Protein AF-A0A533WNQ3-F1 (afdb_monomer_lite)

pLDDT: mean 80.64, std 10.49, range [51.34, 92.88]

Sequence (78 aa):
NTAILLPYSVAIAFLGPGWLYTVIAACSGSLMLAYHYKLTKNPTPEFAWKAYKVTAPYLVVIFVALALDALFYYPIFS

Secondary structure (DSSP, 8-state):
--TTHHHHHHHHHHH---HHHHHHHHHHHHHHHHHHHHHHHS--HHHHHHHHHHHHHHHHHHHHHHHHHHHH---S--

Foldseek 3Di:
DCVVVVVVVVLCVVLPQAPQLVVLCVVLVVVLVVLVVVCVVPVDPVSVVVSVVSVVVSVVSNVVSRVVCSVVPDHPPD

Structure (mmCIF, N/CA/C/O backbone):
data_AF-A0A533WNQ3-F1
#
_entry.id   AF-A0A533WNQ3-F1
#
loop_
_atom_site.group_PDB
_atom_site.id
_atom_site.type_symbol
_atom_site.label_atom_id
_atom_site.label_alt_id
_atom_site.label_comp_id
_atom_site.label_asym_id
_atom_site.label_entity_id
_atom_site.label_seq_id
_atom_site.pdbx_PDB_ins_code
_atom_site.Cartn_x
_atom_site.Cartn_y
_atom_site.Cartn_z
_atom_site.occupancy
_atom_site.B_iso_or_equiv
_atom_site.auth_seq_id
_atom_site.auth_comp_id
_atom_site.auth_asym_id
_atom_site.auth_atom_id
_atom_site.pdbx_PDB_model_num
ATOM 1 N N . ASN A 1 1 ? 7.029 22.062 -3.708 1.00 51.34 1 ASN A N 1
ATOM 2 C CA . ASN A 1 1 ? 7.648 20.750 -3.410 1.00 51.34 1 ASN A CA 1
ATOM 3 C C . ASN A 1 1 ? 6.694 19.592 -3.756 1.00 51.34 1 ASN A C 1
ATOM 5 O O . ASN A 1 1 ? 6.481 18.694 -2.961 1.00 51.34 1 ASN A O 1
ATOM 9 N N . THR A 1 2 ? 6.077 19.642 -4.939 1.00 54.44 2 THR A N 1
ATOM 10 C CA . THR A 1 2 ? 5.038 18.701 -5.427 1.00 54.44 2 THR A CA 1
ATOM 11 C C . THR A 1 2 ? 5.312 18.265 -6.868 1.00 54.44 2 THR A C 1
ATOM 13 O O . THR A 1 2 ? 4.749 17.285 -7.340 1.00 54.44 2 THR A O 1
ATOM 16 N N . ALA A 1 3 ? 6.239 18.946 -7.550 1.00 60.06 3 ALA A N 1
ATOM 17 C CA . ALA A 1 3 ? 6.626 18.667 -8.927 1.00 60.06 3 ALA A CA 1
ATOM 18 C C . ALA A 1 3 ? 7.284 17.289 -9.112 1.00 60.06 3 ALA A C 1
ATOM 20 O O . ALA A 1 3 ? 7.278 16.782 -10.221 1.00 60.06 3 ALA A O 1
ATOM 21 N N . ILE A 1 4 ? 7.804 16.671 -8.042 1.00 69.44 4 ILE A N 1
ATOM 22 C CA . ILE A 1 4 ? 8.382 15.316 -8.074 1.00 69.44 4 ILE A CA 1
ATOM 23 C C . ILE A 1 4 ? 7.314 14.220 -7.922 1.00 69.44 4 ILE A C 1
ATOM 25 O O . ILE A 1 4 ? 7.493 13.108 -8.406 1.00 69.44 4 ILE A O 1
ATOM 29 N N . LEU A 1 5 ? 6.177 14.538 -7.291 1.00 66.38 5 LEU A N 1
ATOM 30 C CA . LEU A 1 5 ? 5.093 13.579 -7.057 1.00 66.38 5 LEU A CA 1
ATOM 31 C C . LEU A 1 5 ? 4.307 13.286 -8.336 1.00 66.38 5 LEU A C 1
ATOM 33 O O . LEU A 1 5 ? 3.796 12.182 -8.501 1.00 66.38 5 LEU A O 1
ATOM 37 N N . LEU A 1 6 ? 4.229 14.262 -9.244 1.00 67.81 6 LEU A N 1
ATOM 38 C CA . LEU A 1 6 ? 3.557 14.116 -10.531 1.00 67.81 6 LEU A CA 1
ATOM 39 C C . LEU A 1 6 ? 4.248 13.071 -11.432 1.00 67.81 6 LEU A C 1
ATOM 41 O O . LEU A 1 6 ? 3.586 12.096 -11.781 1.00 67.81 6 LEU A O 1
ATOM 45 N N . PRO A 1 7 ? 5.554 13.178 -11.760 1.00 66.12 7 PRO A N 1
ATOM 46 C CA . PRO A 1 7 ? 6.233 12.160 -12.555 1.00 66.12 7 PRO A CA 1
ATOM 47 C C . PRO A 1 7 ? 6.269 10.801 -11.847 1.00 66.12 7 PRO A C 1
ATOM 49 O O . PRO A 1 7 ? 6.172 9.782 -12.517 1.00 66.12 7 PRO A O 1
ATOM 52 N N . TYR A 1 8 ? 6.320 10.767 -10.510 1.00 64.31 8 TYR A N 1
ATOM 53 C CA . TYR A 1 8 ? 6.270 9.516 -9.746 1.00 64.31 8 TYR A CA 1
ATOM 54 C C . TYR A 1 8 ? 4.906 8.812 -9.857 1.00 64.31 8 TYR A C 1
ATOM 56 O O . TYR A 1 8 ? 4.841 7.619 -10.138 1.00 64.31 8 TYR A O 1
ATOM 64 N N . SER A 1 9 ? 3.806 9.558 -9.716 1.00 63.91 9 SER A N 1
ATOM 65 C CA . SER A 1 9 ? 2.443 9.017 -9.858 1.00 63.91 9 SER A CA 1
ATOM 66 C C . SER A 1 9 ? 2.161 8.559 -11.292 1.00 63.91 9 SER A C 1
ATOM 68 O O . SER A 1 9 ? 1.508 7.540 -11.502 1.00 63.91 9 SER A O 1
ATOM 70 N N . VAL A 1 10 ? 2.687 9.291 -12.279 1.00 63.94 10 VAL A N 1
ATOM 71 C CA . VAL A 1 10 ? 2.585 8.941 -13.701 1.00 63.94 10 VAL A CA 1
ATOM 72 C C . VAL A 1 10 ? 3.404 7.685 -14.014 1.00 63.94 10 VAL A C 1
ATOM 74 O O . VAL A 1 10 ? 2.891 6.786 -14.672 1.00 63.94 10 VAL A O 1
ATOM 77 N N . ALA A 1 11 ? 4.628 7.560 -13.493 1.00 66.62 11 ALA A N 1
ATOM 78 C CA . ALA A 1 11 ? 5.452 6.364 -13.682 1.00 66.62 11 ALA A CA 1
ATOM 79 C C . ALA A 1 11 ? 4.764 5.092 -13.151 1.00 66.62 11 ALA A C 1
ATOM 81 O O . ALA A 1 11 ? 4.742 4.078 -13.843 1.00 66.62 11 ALA A O 1
ATOM 82 N N . ILE A 1 12 ? 4.128 5.166 -11.976 1.00 64.38 12 ILE A N 1
ATOM 83 C CA . ILE A 1 12 ? 3.354 4.051 -11.398 1.00 64.38 12 ILE A CA 1
ATOM 84 C C . ILE A 1 12 ? 2.169 3.659 -12.297 1.00 64.38 12 ILE A C 1
ATOM 86 O O . ILE A 1 12 ? 1.886 2.473 -12.458 1.00 64.38 12 ILE A O 1
ATOM 90 N N . ALA A 1 13 ? 1.484 4.637 -12.899 1.00 61.84 13 ALA A N 1
ATOM 91 C CA . ALA A 1 13 ? 0.323 4.388 -13.754 1.00 61.84 13 ALA A CA 1
ATOM 92 C C . ALA A 1 13 ? 0.677 3.704 -15.088 1.00 61.84 13 ALA A C 1
ATOM 94 O O . ALA A 1 13 ? -0.133 2.936 -15.602 1.00 61.84 13 ALA A O 1
ATOM 95 N N . PHE A 1 14 ? 1.865 3.972 -15.645 1.00 57.47 14 PHE A N 1
ATOM 96 C CA . PHE A 1 14 ? 2.295 3.425 -16.940 1.00 57.47 14 PHE A CA 1
ATOM 97 C C . PHE A 1 14 ? 3.064 2.107 -16.844 1.00 57.47 14 PHE A C 1
ATOM 99 O O . PHE A 1 14 ? 3.035 1.331 -17.795 1.00 57.47 14 PHE A O 1
ATOM 106 N N . LEU A 1 15 ? 3.751 1.851 -15.731 1.00 61.94 15 LEU A N 1
ATOM 107 C CA . LEU A 1 15 ? 4.509 0.612 -15.562 1.00 61.94 15 LEU A CA 1
ATOM 108 C C . LEU A 1 15 ? 3.625 -0.536 -15.074 1.00 61.94 15 LEU A C 1
ATOM 110 O O . LEU A 1 15 ? 3.910 -1.676 -15.398 1.00 61.94 15 LEU A O 1
ATOM 114 N N . GLY A 1 16 ? 2.529 -0.262 -14.357 1.00 66.31 16 GLY A N 1
ATOM 115 C CA . GLY A 1 16 ? 1.783 -1.309 -13.661 1.00 66.31 16 GLY A CA 1
ATOM 116 C C . GLY A 1 16 ? 2.642 -1.983 -12.575 1.00 66.31 16 GLY A C 1
ATOM 117 O O . GLY A 1 16 ? 3.870 -1.986 -12.643 1.00 66.31 16 GLY A O 1
ATOM 118 N N . PRO A 1 17 ? 2.045 -2.531 -11.510 1.00 69.25 17 PRO A N 1
ATOM 119 C CA . PRO A 1 17 ? 2.827 -3.304 -10.563 1.00 69.25 17 PRO A CA 1
ATOM 120 C C . PRO A 1 17 ? 3.222 -4.652 -11.166 1.00 69.25 17 PRO A C 1
ATOM 122 O O . PRO A 1 17 ? 2.372 -5.433 -11.602 1.00 69.25 17 PRO A O 1
ATOM 125 N N . GLY A 1 18 ? 4.515 -4.935 -11.148 1.00 80.12 18 GLY A N 1
ATOM 126 C CA . GLY A 1 18 ? 5.073 -6.243 -11.420 1.00 80.12 18 GLY A CA 1
ATOM 127 C C . GLY A 1 18 ? 4.746 -7.257 -10.325 1.00 80.12 18 GLY A C 1
ATOM 128 O O . GLY A 1 18 ? 4.012 -7.009 -9.352 1.00 80.12 18 GLY A O 1
ATOM 129 N N . TRP A 1 19 ? 5.286 -8.459 -10.498 1.00 84.12 19 TRP A N 1
ATOM 130 C CA . TRP A 1 19 ? 5.039 -9.568 -9.578 1.00 84.12 19 TRP A CA 1
ATOM 131 C C . TRP A 1 19 ? 5.511 -9.280 -8.147 1.00 84.12 19 TRP A C 1
ATOM 133 O O . TRP A 1 19 ? 4.847 -9.710 -7.201 1.00 84.12 19 TRP A O 1
ATOM 143 N N . LEU A 1 20 ? 6.611 -8.541 -7.961 1.00 85.12 20 LEU A N 1
ATOM 144 C CA . LEU A 1 20 ? 7.179 -8.295 -6.633 1.00 85.12 20 LEU A CA 1
ATOM 145 C C . LEU A 1 20 ? 6.251 -7.407 -5.798 1.00 85.12 20 LEU A C 1
ATOM 147 O O . LEU A 1 20 ? 5.911 -7.772 -4.667 1.00 85.12 20 LEU A O 1
ATOM 151 N N . TYR A 1 21 ? 5.787 -6.288 -6.360 1.00 88.19 21 TYR A N 1
ATOM 152 C CA . TYR A 1 21 ? 4.802 -5.447 -5.679 1.00 88.19 21 TYR A CA 1
ATOM 153 C C . TYR A 1 21 ? 3.525 -6.234 -5.399 1.00 88.19 21 TYR A C 1
ATOM 155 O O . TYR A 1 21 ? 3.010 -6.193 -4.283 1.00 88.19 21 TYR A O 1
ATOM 163 N N . THR A 1 22 ? 3.028 -6.975 -6.388 1.00 86.06 22 THR A N 1
ATOM 164 C CA . THR A 1 22 ? 1.731 -7.652 -6.294 1.00 86.06 22 THR A CA 1
ATOM 165 C C . THR A 1 22 ? 1.713 -8.707 -5.193 1.00 86.06 22 THR A C 1
ATOM 167 O O . THR A 1 22 ? 0.771 -8.746 -4.400 1.00 86.06 22 THR A O 1
ATOM 170 N N . VAL A 1 23 ? 2.771 -9.513 -5.069 1.00 89.38 23 VAL A N 1
ATOM 171 C CA . VAL A 1 23 ? 2.888 -10.520 -4.001 1.00 89.38 23 VAL A CA 1
ATOM 172 C C . VAL A 1 23 ? 2.946 -9.854 -2.624 1.00 89.38 23 VAL A C 1
ATOM 174 O O . VAL A 1 23 ? 2.227 -10.258 -1.706 1.00 89.38 23 VAL A O 1
ATOM 177 N N . ILE A 1 24 ? 3.762 -8.807 -2.466 1.00 90.75 24 ILE A N 1
ATOM 178 C CA . ILE A 1 24 ? 3.910 -8.118 -1.177 1.00 90.75 24 ILE A CA 1
ATOM 179 C C . ILE A 1 24 ? 2.614 -7.395 -0.799 1.00 90.75 24 ILE A C 1
ATOM 181 O O . ILE A 1 24 ? 2.175 -7.491 0.352 1.00 90.75 24 ILE A O 1
ATOM 185 N N . ALA A 1 25 ? 1.972 -6.715 -1.748 1.00 88.81 25 ALA A N 1
ATOM 186 C CA . ALA A 1 25 ? 0.703 -6.026 -1.548 1.00 88.81 25 ALA A CA 1
ATOM 187 C C . ALA A 1 25 ? -0.428 -7.004 -1.207 1.00 88.81 25 ALA A C 1
ATOM 189 O O . ALA A 1 25 ? -1.188 -6.745 -0.276 1.00 88.81 25 ALA A O 1
ATOM 190 N N . ALA A 1 26 ? -0.504 -8.156 -1.877 1.00 89.88 26 ALA A N 1
ATOM 191 C CA . ALA A 1 26 ? -1.493 -9.184 -1.564 1.00 89.88 26 ALA A CA 1
ATOM 192 C C . ALA A 1 26 ? -1.315 -9.727 -0.136 1.00 89.88 26 ALA A C 1
ATOM 194 O O . ALA A 1 26 ? -2.279 -9.763 0.634 1.00 89.88 26 ALA A O 1
ATOM 195 N N . CYS A 1 27 ? -0.089 -10.090 0.256 1.00 92.88 27 CYS A N 1
ATOM 196 C CA . CYS A 1 27 ? 0.202 -10.621 1.592 1.00 92.88 27 CYS A CA 1
ATOM 197 C 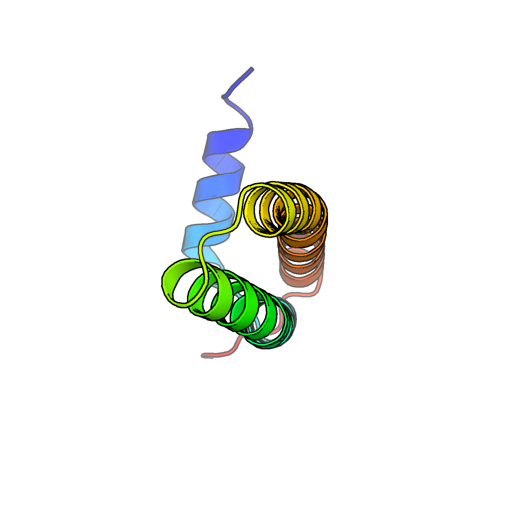C . CYS A 1 27 ? -0.041 -9.582 2.697 1.00 92.88 27 CYS A C 1
ATOM 199 O O . CYS A 1 27 ? -0.784 -9.827 3.652 1.00 92.88 27 CYS A O 1
ATOM 201 N N . SER A 1 28 ? 0.576 -8.407 2.571 1.00 89.19 28 SER A N 1
ATOM 202 C CA . SER A 1 28 ? 0.492 -7.351 3.584 1.00 89.19 28 SER A CA 1
ATOM 203 C C . SER A 1 28 ? -0.905 -6.725 3.648 1.00 89.19 28 SER A C 1
ATOM 205 O O . SER A 1 28 ? -1.417 -6.472 4.741 1.00 89.19 28 SER A O 1
ATOM 207 N N . GLY A 1 29 ? -1.557 -6.539 2.498 1.00 86.75 29 GLY A N 1
ATOM 208 C CA . GLY A 1 29 ? -2.918 -6.020 2.396 1.00 86.75 29 GLY A CA 1
ATOM 209 C C . GLY A 1 29 ? -3.939 -6.976 3.001 1.00 86.75 29 GLY A C 1
ATOM 210 O O . GLY A 1 29 ? -4.818 -6.537 3.739 1.00 86.75 29 GLY A O 1
ATOM 211 N N . SER A 1 30 ? -3.778 -8.288 2.797 1.00 91.38 30 SER A N 1
ATOM 212 C CA . SER A 1 30 ? -4.629 -9.299 3.442 1.00 91.38 30 SER A CA 1
ATOM 213 C C . SER A 1 30 ? -4.488 -9.275 4.965 1.00 91.38 30 SER A C 1
ATOM 215 O O . SER A 1 30 ? -5.490 -9.323 5.681 1.00 91.38 30 SER A O 1
ATOM 217 N N . LEU A 1 31 ? -3.259 -9.140 5.477 1.00 88.94 31 LEU A N 1
ATOM 218 C CA . LEU A 1 31 ? -3.014 -9.013 6.915 1.00 88.94 31 LEU A CA 1
ATOM 219 C C . LEU A 1 31 ? -3.681 -7.747 7.480 1.00 88.94 31 LEU A C 1
ATOM 221 O O . LEU A 1 31 ? -4.354 -7.805 8.512 1.00 88.94 31 LEU A O 1
ATOM 225 N N . MET A 1 32 ? -3.541 -6.616 6.785 1.00 88.44 32 MET A N 1
ATOM 226 C CA . MET A 1 32 ? -4.165 -5.350 7.174 1.00 88.44 32 MET A CA 1
ATOM 227 C C . MET A 1 32 ? -5.696 -5.430 7.162 1.00 88.44 32 MET A C 1
ATOM 229 O O . MET A 1 32 ? -6.354 -4.952 8.093 1.00 88.44 32 MET A O 1
ATOM 233 N N . LEU A 1 33 ? -6.258 -6.066 6.132 1.00 88.06 33 LEU A N 1
ATOM 234 C CA . LEU A 1 33 ? -7.692 -6.280 5.986 1.00 88.06 33 LEU A CA 1
ATOM 235 C C . LEU A 1 33 ? -8.233 -7.147 7.124 1.00 88.06 33 LEU A C 1
ATOM 237 O O . LEU A 1 33 ? -9.249 -6.798 7.720 1.00 88.06 33 LEU A O 1
ATOM 241 N N . ALA A 1 34 ? -7.534 -8.224 7.487 1.00 87.94 34 ALA A N 1
ATOM 242 C CA . ALA A 1 34 ? -7.908 -9.061 8.625 1.00 87.94 34 ALA A CA 1
ATOM 243 C C . ALA A 1 34 ? -7.884 -8.276 9.951 1.00 87.94 34 ALA A C 1
ATOM 245 O O . ALA A 1 34 ? -8.800 -8.405 10.768 1.00 87.94 34 ALA A O 1
ATOM 246 N N . TYR A 1 35 ? -6.877 -7.418 10.151 1.00 84.38 35 TYR A N 1
ATOM 247 C CA . TYR A 1 35 ? -6.801 -6.532 11.317 1.00 84.38 35 TYR A CA 1
ATOM 248 C C . TYR A 1 35 ? -7.987 -5.561 11.384 1.00 84.38 35 TYR A C 1
ATOM 250 O O . TYR A 1 35 ? -8.616 -5.436 12.435 1.00 84.38 35 TYR A O 1
ATOM 258 N N . HIS A 1 36 ? -8.335 -4.920 10.268 1.00 85.69 36 HIS A N 1
ATOM 259 C CA . HIS A 1 36 ? -9.464 -3.989 10.207 1.00 85.69 36 HIS A CA 1
ATOM 260 C C . HIS A 1 36 ? -10.816 -4.700 10.314 1.00 85.69 36 HIS A C 1
ATOM 262 O O . HIS A 1 36 ? -11.716 -4.208 10.989 1.00 85.69 36 HIS A O 1
ATOM 268 N N . TYR A 1 37 ? -10.958 -5.892 9.738 1.00 88.69 37 TYR A N 1
ATOM 269 C CA . TYR A 1 37 ? -12.155 -6.712 9.909 1.00 88.69 37 TYR A CA 1
ATOM 270 C C . TYR A 1 37 ? -12.368 -7.104 11.378 1.00 88.69 37 TYR A C 1
ATOM 272 O O . TYR A 1 37 ? -13.486 -7.077 11.890 1.00 88.69 37 TYR A O 1
ATOM 280 N N . LYS A 1 38 ? -11.291 -7.408 12.110 1.00 85.06 38 LYS A N 1
ATOM 281 C CA . LYS A 1 38 ? -11.385 -7.647 13.554 1.00 85.06 38 LYS A CA 1
ATOM 282 C C . LYS A 1 38 ? -11.785 -6.381 14.324 1.00 85.06 38 LYS A C 1
ATOM 284 O O . LYS A 1 38 ? -12.501 -6.490 15.318 1.00 85.06 38 LYS A O 1
ATOM 289 N N . LEU A 1 39 ? -11.379 -5.200 13.846 1.00 85.12 39 LEU A N 1
ATOM 290 C CA . LEU A 1 39 ? -11.706 -3.907 14.461 1.00 85.12 39 LEU A CA 1
ATOM 291 C C . LEU A 1 39 ? -13.194 -3.593 14.316 1.00 85.12 39 LEU A C 1
ATOM 293 O O . LE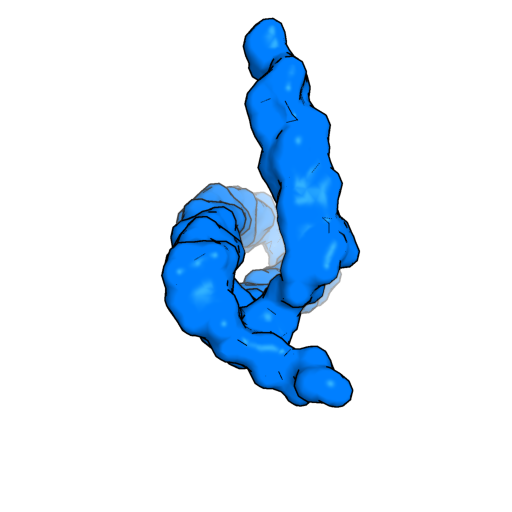U A 1 39 ? -13.805 -3.123 15.269 1.00 85.12 39 LEU A O 1
ATOM 297 N N . THR A 1 40 ? -13.792 -3.900 13.162 1.00 83.88 40 THR A N 1
ATOM 298 C CA . THR A 1 40 ? -15.230 -3.678 12.944 1.00 83.88 40 THR A CA 1
ATOM 299 C C . THR A 1 40 ? -16.099 -4.611 13.782 1.00 83.88 40 THR A C 1
ATOM 301 O O . THR A 1 40 ? -17.206 -4.234 14.159 1.00 83.88 40 THR A O 1
ATOM 304 N N . LYS A 1 41 ? -15.611 -5.816 14.104 1.00 84.19 41 LYS A N 1
ATOM 305 C CA . LYS A 1 41 ? -16.328 -6.774 14.960 1.00 84.19 41 LYS A CA 1
ATOM 306 C C . LYS A 1 41 ? -16.167 -6.500 16.455 1.00 84.19 41 LYS A C 1
ATOM 308 O O . LYS A 1 41 ? -17.121 -6.714 17.190 1.00 84.19 41 LYS A O 1
ATOM 313 N N . ASN A 1 42 ? -14.997 -6.037 16.897 1.00 80.38 42 ASN A N 1
ATOM 314 C CA . ASN A 1 42 ? -14.712 -5.712 18.299 1.00 80.38 42 ASN A CA 1
ATOM 315 C C . ASN A 1 42 ? -14.019 -4.342 18.404 1.00 80.38 42 ASN A C 1
ATOM 317 O O . ASN A 1 42 ? -12.793 -4.279 18.557 1.00 80.38 42 ASN A O 1
ATOM 321 N N . PRO A 1 43 ? -14.783 -3.240 18.307 1.00 79.69 43 PRO A N 1
ATOM 322 C CA . PRO A 1 43 ? -14.233 -1.892 18.309 1.00 79.69 43 PRO A CA 1
ATOM 323 C C . PRO A 1 43 ? -13.862 -1.459 19.734 1.00 79.69 43 PRO A C 1
ATOM 325 O O . PRO A 1 43 ? -14.615 -0.754 20.401 1.00 79.69 43 PRO A O 1
ATOM 328 N N . THR A 1 44 ? -12.693 -1.885 20.220 1.00 89.50 44 THR A N 1
ATOM 329 C CA . THR A 1 44 ? -12.122 -1.382 21.479 1.00 89.50 44 THR A CA 1
ATOM 330 C C . THR A 1 44 ? -11.093 -0.276 21.207 1.00 89.50 44 THR A C 1
ATOM 332 O O . THR A 1 44 ? -10.340 -0.368 20.229 1.00 89.50 44 THR A O 1
ATOM 335 N N . PRO A 1 45 ? -11.000 0.766 22.058 1.00 85.38 45 PRO A N 1
ATOM 336 C CA . PRO A 1 45 ? -10.029 1.854 21.882 1.00 85.38 45 PRO A CA 1
ATOM 337 C C . PRO A 1 45 ? -8.573 1.371 21.805 1.00 85.38 45 PRO A C 1
ATOM 339 O O . PRO A 1 45 ? -7.783 1.852 20.995 1.00 85.38 45 PRO A O 1
ATOM 342 N N . GLU A 1 46 ? -8.227 0.367 22.609 1.00 87.31 46 GLU A N 1
ATOM 343 C CA . GLU A 1 46 ? -6.901 -0.258 22.637 1.00 87.31 46 GLU A CA 1
ATOM 344 C C . GLU A 1 46 ? -6.562 -0.942 21.307 1.00 87.31 46 GLU A C 1
ATOM 346 O O . GLU A 1 46 ? -5.440 -0.827 20.802 1.00 87.31 46 GLU A O 1
ATOM 351 N N . PHE A 1 47 ? -7.538 -1.631 20.709 1.00 85.94 47 PHE A N 1
ATOM 352 C CA . PHE A 1 47 ? -7.352 -2.300 19.429 1.00 85.94 47 PHE A CA 1
ATOM 353 C C . PHE A 1 47 ? -7.290 -1.298 18.272 1.00 85.94 47 PHE A C 1
ATOM 355 O O . PHE A 1 47 ? -6.444 -1.453 17.392 1.00 85.94 47 PHE A O 1
ATOM 362 N N . ALA A 1 48 ? -8.093 -0.230 18.309 1.00 85.88 48 ALA A N 1
ATOM 363 C CA . ALA A 1 48 ? -8.018 0.868 17.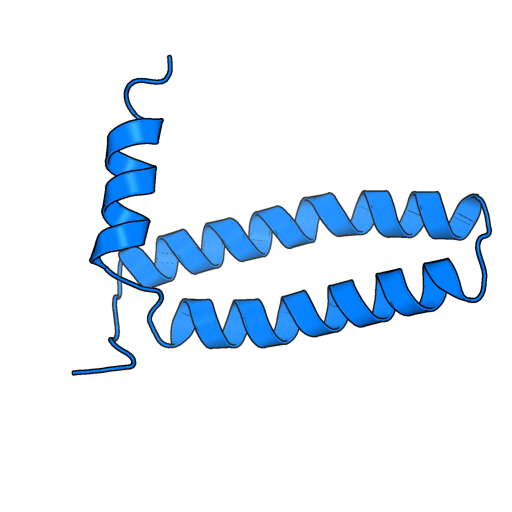343 1.00 85.88 48 ALA A CA 1
ATOM 364 C C . ALA A 1 48 ? -6.633 1.536 17.353 1.00 85.88 48 ALA A C 1
ATOM 366 O O . ALA A 1 48 ? -6.022 1.739 16.301 1.00 85.88 48 ALA A O 1
ATOM 367 N N . TRP A 1 49 ? -6.091 1.801 18.544 1.00 85.00 49 TRP A N 1
ATOM 368 C CA . TRP A 1 49 ? -4.750 2.361 18.703 1.00 85.00 49 TRP A CA 1
ATOM 369 C C . TRP A 1 49 ? -3.654 1.421 18.190 1.00 85.00 49 TRP A C 1
ATOM 371 O O . TRP A 1 49 ? -2.699 1.857 17.539 1.00 85.00 49 TRP A O 1
ATOM 381 N N . LYS A 1 50 ? -3.800 0.115 18.436 1.00 87.12 50 LYS A N 1
ATOM 382 C CA . LYS A 1 50 ? -2.889 -0.898 17.895 1.00 87.12 50 LYS A CA 1
ATOM 383 C C . LYS A 1 50 ? -2.957 -0.959 16.367 1.00 87.12 50 LYS A C 1
ATOM 385 O O . LYS A 1 50 ? -1.907 -0.969 15.731 1.00 87.12 50 LYS A O 1
ATOM 390 N N . ALA A 1 51 ? -4.156 -0.965 15.785 1.00 85.56 51 ALA A N 1
ATOM 391 C CA . ALA A 1 51 ? -4.352 -0.970 14.336 1.00 85.56 51 ALA A CA 1
ATOM 392 C C . ALA A 1 51 ? -3.718 0.269 13.684 1.00 85.56 51 ALA A C 1
ATOM 394 O O . ALA A 1 51 ? -2.936 0.124 12.749 1.00 85.56 51 ALA A O 1
ATOM 395 N N . TYR A 1 52 ? -3.937 1.461 14.251 1.00 86.69 52 TYR A N 1
ATOM 396 C CA . TYR A 1 52 ? -3.308 2.706 13.794 1.00 86.69 52 TYR A CA 1
ATOM 397 C C . TYR A 1 52 ? -1.775 2.615 13.757 1.00 86.69 52 TYR A C 1
ATOM 399 O O . TYR A 1 52 ? -1.147 2.953 12.752 1.00 86.69 52 TYR A O 1
ATOM 407 N N . LYS A 1 53 ? -1.161 2.090 14.826 1.00 87.69 53 LYS A N 1
ATOM 408 C CA . LYS A 1 53 ? 0.296 1.903 14.893 1.00 87.69 53 LYS A CA 1
ATOM 409 C C . LYS A 1 53 ? 0.833 0.905 13.871 1.00 87.69 53 LYS A C 1
ATOM 411 O O . LYS A 1 53 ? 1.982 1.043 13.472 1.00 87.69 53 LYS A O 1
ATOM 416 N N . VAL A 1 54 ? 0.040 -0.086 13.466 1.00 87.81 54 VAL A N 1
ATOM 417 C CA . VAL A 1 54 ? 0.420 -1.094 12.458 1.00 87.81 54 VAL A CA 1
ATOM 418 C C . VAL A 1 54 ? 0.239 -0.563 11.029 1.00 87.81 54 VAL A C 1
ATOM 420 O O . VAL A 1 54 ? 0.961 -0.981 10.124 1.00 87.81 54 VAL A O 1
ATOM 423 N N . THR A 1 55 ? -0.644 0.414 10.817 1.00 87.50 55 THR A N 1
ATOM 424 C CA . THR A 1 55 ? -0.837 1.059 9.509 1.00 87.50 55 THR A CA 1
ATOM 425 C C . THR A 1 55 ? 0.399 1.799 9.014 1.00 87.50 55 THR A C 1
ATOM 427 O O . THR A 1 55 ? 0.745 1.681 7.840 1.00 87.50 55 THR A O 1
ATOM 430 N N . ALA A 1 56 ? 1.113 2.5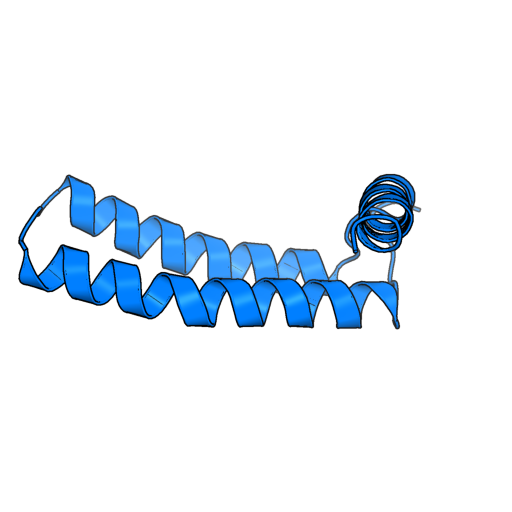03 9.892 1.00 88.50 56 ALA A N 1
ATOM 431 C CA . ALA A 1 56 ? 2.340 3.206 9.514 1.00 88.50 56 ALA A CA 1
ATOM 432 C C . ALA A 1 56 ? 3.434 2.274 8.929 1.00 88.50 56 ALA A C 1
ATOM 434 O O . ALA A 1 56 ? 3.863 2.516 7.801 1.00 88.50 56 ALA A O 1
ATOM 435 N N . PRO A 1 57 ? 3.869 1.190 9.605 1.00 89.19 57 PRO A N 1
ATOM 436 C CA . PRO A 1 57 ? 4.855 0.264 9.050 1.00 89.19 57 PRO A CA 1
ATOM 437 C C . PRO A 1 57 ? 4.332 -0.517 7.837 1.00 89.19 57 PRO A C 1
ATOM 439 O O . PRO A 1 57 ? 5.116 -0.804 6.937 1.00 89.19 57 PRO A O 1
ATOM 442 N N . TYR A 1 58 ? 3.028 -0.813 7.754 1.00 88.38 58 TYR A N 1
ATOM 443 C CA . TYR A 1 58 ? 2.433 -1.393 6.543 1.00 88.38 58 TYR A CA 1
ATOM 444 C C . TYR A 1 58 ? 2.659 -0.505 5.312 1.00 88.38 58 TYR A C 1
ATOM 446 O O . TYR A 1 58 ? 3.126 -0.991 4.283 1.00 88.38 58 TYR A O 1
ATOM 454 N N . LEU A 1 59 ? 2.392 0.800 5.426 1.00 87.25 59 LEU A N 1
ATOM 455 C CA . LEU A 1 59 ? 2.597 1.739 4.321 1.00 87.25 59 LEU A CA 1
ATOM 456 C C . LEU A 1 59 ? 4.070 1.827 3.910 1.00 87.25 59 LEU A C 1
ATOM 458 O O . LEU A 1 59 ? 4.364 1.883 2.719 1.00 87.25 59 LEU A O 1
ATOM 462 N N . VAL A 1 60 ? 4.995 1.779 4.872 1.00 92.06 60 VAL A N 1
ATOM 463 C CA . VAL A 1 60 ? 6.437 1.730 4.581 1.00 92.06 60 VAL A CA 1
ATOM 464 C C . VAL A 1 60 ? 6.782 0.493 3.751 1.00 92.06 60 VAL A C 1
ATOM 466 O O . VAL A 1 60 ? 7.458 0.619 2.733 1.00 92.06 60 VAL A O 1
ATOM 469 N N . VAL A 1 61 ? 6.285 -0.687 4.136 1.00 90.38 61 VAL A N 1
ATOM 470 C CA . VAL A 1 61 ? 6.514 -1.932 3.384 1.00 90.38 61 VAL A CA 1
ATOM 471 C C . VAL A 1 61 ? 5.956 -1.830 1.963 1.00 90.38 61 VAL A C 1
ATOM 473 O O . VAL A 1 61 ? 6.657 -2.191 1.020 1.00 90.38 61 VAL A O 1
ATOM 476 N N . ILE A 1 62 ? 4.744 -1.294 1.791 1.00 88.19 62 ILE A N 1
ATOM 477 C CA . ILE A 1 62 ? 4.130 -1.097 0.468 1.00 88.19 62 ILE A CA 1
ATOM 478 C C . ILE A 1 62 ? 4.960 -0.149 -0.405 1.00 88.19 62 ILE A C 1
ATOM 480 O O . ILE A 1 62 ? 5.192 -0.450 -1.576 1.00 88.19 62 ILE A O 1
ATOM 484 N N . PHE A 1 63 ? 5.440 0.972 0.139 1.00 86.62 63 PHE A N 1
ATOM 485 C CA . PHE A 1 63 ? 6.257 1.913 -0.630 1.00 86.62 63 PHE A CA 1
ATOM 486 C C . PHE A 1 63 ? 7.627 1.347 -0.995 1.00 86.62 63 PHE A C 1
ATOM 488 O O . PHE A 1 63 ? 8.084 1.546 -2.118 1.00 86.62 63 PHE A O 1
ATOM 495 N N . VAL A 1 64 ? 8.268 0.609 -0.086 1.00 89.06 64 VAL A N 1
ATOM 496 C CA . VAL A 1 64 ? 9.535 -0.075 -0.380 1.00 89.06 64 VAL A CA 1
ATOM 497 C C . VAL A 1 64 ? 9.331 -1.143 -1.452 1.00 89.06 64 VAL A C 1
ATOM 499 O O . VAL A 1 64 ? 10.109 -1.202 -2.399 1.00 89.06 64 VAL A O 1
ATOM 502 N N . ALA A 1 65 ? 8.269 -1.946 -1.351 1.00 87.38 65 ALA A N 1
ATOM 503 C CA . ALA A 1 65 ? 7.934 -2.949 -2.356 1.00 87.38 65 ALA A CA 1
ATOM 504 C C . ALA A 1 65 ? 7.711 -2.320 -3.733 1.00 87.38 65 ALA A C 1
ATOM 506 O O . ALA A 1 65 ? 8.248 -2.814 -4.716 1.00 87.38 65 ALA A O 1
ATOM 507 N N . LEU A 1 66 ? 6.980 -1.204 -3.793 1.00 84.38 66 LEU A N 1
ATOM 508 C CA . LEU A 1 66 ? 6.746 -0.460 -5.029 1.00 84.38 66 LEU A CA 1
ATOM 509 C C . LEU A 1 66 ? 8.045 0.112 -5.612 1.00 84.38 66 LEU A C 1
ATOM 511 O O . LEU A 1 66 ? 8.272 0.012 -6.812 1.00 84.38 66 LEU A O 1
ATOM 515 N N . ALA A 1 67 ? 8.917 0.676 -4.775 1.00 85.25 67 ALA A N 1
ATOM 516 C CA . ALA A 1 67 ? 10.208 1.190 -5.224 1.00 85.25 67 ALA A CA 1
ATOM 517 C C . ALA A 1 67 ? 11.114 0.074 -5.770 1.00 85.25 67 ALA A C 1
ATOM 519 O O . ALA A 1 67 ? 11.747 0.251 -6.807 1.00 85.25 67 ALA A O 1
ATOM 520 N N . LEU A 1 68 ? 11.162 -1.080 -5.098 1.00 86.25 68 LEU A N 1
ATOM 521 C CA . LEU A 1 68 ? 11.937 -2.236 -5.551 1.00 86.25 68 LEU A CA 1
ATOM 522 C C . LEU A 1 68 ? 11.363 -2.840 -6.834 1.00 86.25 68 LEU A C 1
ATOM 524 O O . LEU A 1 68 ? 12.117 -3.159 -7.747 1.00 86.25 68 LEU A O 1
ATOM 528 N N . ASP A 1 69 ? 10.044 -2.969 -6.924 1.00 84.88 69 ASP A N 1
ATOM 529 C CA . ASP A 1 69 ? 9.372 -3.476 -8.118 1.00 84.88 69 ASP A CA 1
ATOM 530 C C . ASP A 1 69 ? 9.593 -2.540 -9.315 1.00 84.88 69 ASP A C 1
ATOM 532 O O . ASP A 1 69 ? 9.890 -3.013 -10.402 1.00 84.88 69 ASP A O 1
ATOM 536 N N . ALA A 1 70 ? 9.607 -1.219 -9.110 1.00 81.38 70 ALA A N 1
ATOM 537 C CA . ALA A 1 70 ? 9.984 -0.265 -10.153 1.00 81.38 70 ALA A CA 1
ATOM 538 C C . ALA A 1 70 ? 11.461 -0.382 -10.587 1.00 81.38 70 ALA A C 1
ATOM 540 O O . ALA A 1 70 ? 11.777 -0.136 -11.749 1.00 81.38 70 ALA A O 1
ATOM 541 N N . LEU A 1 71 ? 12.372 -0.751 -9.676 1.00 83.56 71 LEU A N 1
ATOM 542 C CA . LEU A 1 71 ? 13.800 -0.926 -9.979 1.00 83.56 71 LEU A CA 1
ATOM 543 C C . LEU A 1 71 ? 14.104 -2.232 -10.730 1.00 83.56 71 LEU A C 1
ATOM 545 O O . LEU A 1 71 ? 14.995 -2.249 -11.576 1.00 83.56 71 LEU A O 1
ATOM 549 N N . PHE A 1 72 ? 13.389 -3.315 -10.421 1.00 81.75 72 PHE A N 1
ATOM 550 C CA . PHE A 1 72 ? 13.639 -4.664 -10.954 1.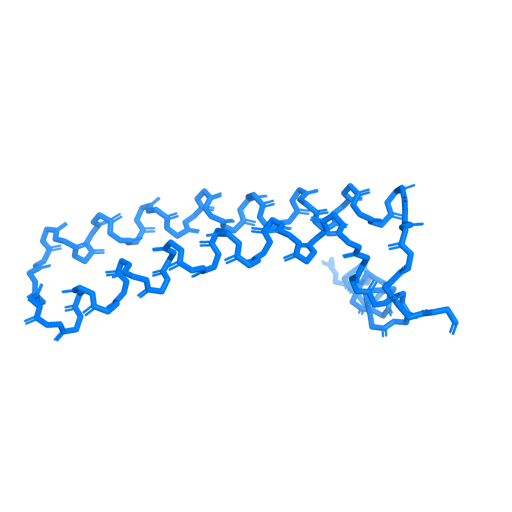00 81.75 72 PHE A CA 1
ATOM 551 C C . PHE A 1 72 ? 12.505 -5.188 -11.854 1.00 81.75 72 PHE A C 1
ATOM 553 O O . PHE A 1 72 ? 12.421 -6.393 -12.082 1.00 81.75 72 PHE A O 1
ATOM 560 N N . TYR A 1 73 ? 11.637 -4.287 -12.322 1.00 79.94 73 TYR A N 1
ATOM 561 C CA . TYR A 1 73 ? 10.335 -4.534 -12.949 1.00 79.94 73 TYR A CA 1
ATOM 562 C C . TYR A 1 73 ? 10.219 -5.852 -13.725 1.00 79.94 73 TYR A C 1
ATOM 564 O O . TYR A 1 73 ? 10.807 -6.026 -14.793 1.00 79.94 73 TYR A O 1
ATOM 572 N N . TYR A 1 74 ? 9.405 -6.766 -13.183 1.00 81.75 74 TYR A N 1
ATOM 573 C CA . TYR A 1 74 ? 9.028 -8.019 -13.833 1.00 81.75 74 TYR A CA 1
ATOM 574 C C . TYR A 1 74 ? 7.518 -8.004 -14.141 1.00 81.75 74 TYR A C 1
ATOM 576 O O . TYR A 1 74 ? 6.713 -8.160 -13.212 1.00 81.75 74 TYR A O 1
ATOM 584 N N . PRO A 1 75 ? 7.123 -7.783 -15.412 1.00 78.88 75 PRO A N 1
ATOM 585 C CA . PRO A 1 75 ? 5.730 -7.567 -15.796 1.00 78.88 75 PRO A CA 1
ATOM 586 C C . PRO A 1 75 ? 4.859 -8.794 -15.509 1.00 78.88 75 PRO A C 1
ATOM 588 O O . PRO A 1 75 ? 5.277 -9.936 -15.697 1.00 78.88 75 PRO A O 1
ATOM 591 N N . ILE A 1 76 ? 3.619 -8.552 -15.080 1.00 76.38 76 ILE A N 1
ATOM 592 C CA . ILE A 1 76 ? 2.609 -9.609 -14.900 1.00 76.38 76 ILE A CA 1
ATOM 593 C C . ILE A 1 76 ? 1.923 -9.941 -16.223 1.00 76.38 76 ILE A C 1
ATOM 595 O O . ILE A 1 76 ? 1.670 -11.106 -16.521 1.00 76.38 76 ILE A O 1
ATOM 599 N N . PHE A 1 77 ? 1.648 -8.912 -17.020 1.00 68.44 77 PHE A N 1
ATOM 600 C CA . PHE A 1 77 ? 1.077 -9.032 -18.351 1.00 68.44 77 PHE A CA 1
ATOM 601 C C . PHE A 1 77 ? 2.127 -8.533 -19.345 1.00 68.44 77 PHE A C 1
ATOM 603 O O . PHE A 1 77 ? 2.601 -7.403 -19.222 1.00 68.44 77 PHE A O 1
ATOM 610 N N . SER A 1 78 ? 2.537 -9.421 -20.252 1.00 60.41 78 SER A N 1
ATOM 611 C CA . SER A 1 78 ? 3.466 -9.147 -21.353 1.00 60.41 78 SER A CA 1
ATOM 612 C C . SER A 1 78 ? 2.723 -8.731 -22.612 1.00 60.41 78 SER A C 1
ATOM 614 O O . SER A 1 78 ? 1.564 -9.165 -22.784 1.00 60.41 78 SER A O 1
#

Radius of gyration: 15.5 Å; chains: 1; bounding box: 30×31×44 Å

=== Feature glossary ===
A reading guide for the features in this record.

Start from the sequence.

  · This is the polypeptide sequence — one letter per residue, N-terminus first. Length ranges from a few dozen residues for small domains to over a thousand for large multi-domain proteins.

Fold it, and you get atomic coordinates and the backbone conformation that goes with them.

  · Structure coordinates are given as an mmCIF _atom_site loop: one row per atom with element, residue name, chain id, sequence number, and x/y/z position in Å. Only the four main-chain atoms per residue are included here; side chains are omitted to keep the record compact.

  · Backbone dihedral angles. Every residue except chain termini has a φ (preceding-C → N → Cα → C) and a ψ (N → Cα → C → next-N). They are reported in degrees following the IUPAC sign convention. Secondary structure is essentially a statement about which (φ, ψ) basin each residue occupies.

  · The SS8 string is DSSP's per-residue secondary-structure call. α-helix (H) means an i→i+4 H-bond ladder; β-strand (E) means the residue participates in a β-sheet; 3₁₀ (G) and π (I) are tighter and wider helices; T/S are turns/bends; '-' is loop.

  · SS3 is a coarse helix/strand/coil call (letters a/b/c) made by the P-SEA algorithm from inter-Cα distances and dihedrals. It is less detailed than DSSP but needs only Cα positions.

Summarize the fold with a handful of shape des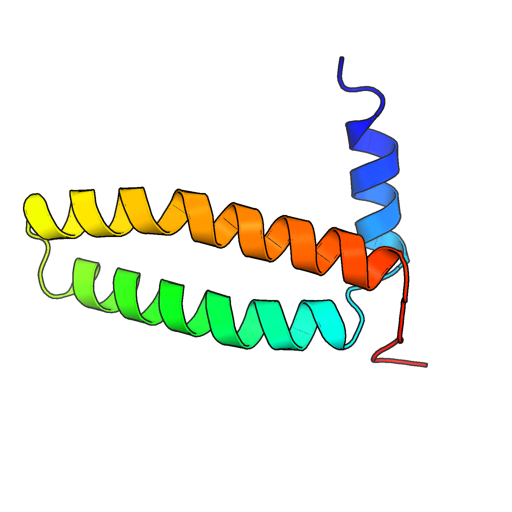criptors and a per-residue structural alphabet.

  · Radius of gyration (Rg) is the root-mean-square distance of Cα atoms from their centroid — a single number for overall size and compactness. A globular domain of N residues has Rg ≈ 2.2·N^0.38 Å; an extended or disordered chain has a much larger Rg. The Cα contact count is the number of residue pairs whose Cα atoms are within 8 Å and are more than four positions apart in sequence — a standard proxy for tertiary packing density. The bounding box is the smallest axis-aligned box enclosing all Cα atoms.

  · The Foldseek 3Di string encodes local tertiary geometry as a 20-letter alphabet — one character per residue — derived from the relative positions of nearby Cα atoms. Unlike the amino-acid sequence, 3Di is a direct function of the 3D structure, so two proteins with the same fold have similar 3Di strings even at low sequence identity.

  · Solvent-accessible surface area (SASA) is the area in Å² traced out by the centre of a 1.4 Å probe sphere (a water molecule) rolled over the protein's van der Waals surface (Shrake–Rupley / Lee–Richards construction). Buried residues have near-zero SASA; fully exposed residues can exceed 200 Å². The total SASA scales roughly with the number of surface residues.

Ask how reliable the model is.

  · pLDDT (predicted Local Distance Difference Test) is AlphaFold's per-residue confidence score, ranging from 0 to 100. Values above 90 indicate high confidence (typically well-packed cores); 70–90 is confident; 50–70 low confidence; below 50 usually means the region is disordered or the prediction is unreliable there. AlphaFold stores pLDDT in the mmCIF B-factor column.

  · B-factor (Debye–Waller factor) reflects atomic displacement in the crystal lattice. It is an experimental observable (units Å²), not a prediction; low values mean the atom is pinned down, high values mean it moves or is heterogeneous across the crystal.

  · Predicted Aligned Error (PAE) is an AlphaFold confidence matrix: entry (i, j) is the expected error in the position of residue j, in ångströms, when the prediction is superimposed on the true structure at residue i. Low PAE within a block of residues means that block is internally rigid and well-predicted; high PAE between two blocks means their relative placement is uncertain even if each block individually is confident.

Place it in context: what it resembles, what it is annotated as, and how it looks.

  · Nearest PDB neighbors are the top structural matches found by Foldseek when searching this structure against the entire Protein Data Bank. Each hit reports a TM-score (0 to 1; >0.5 almost always implies the same fold) and an E-value. These are *structural* homologs — they may share no detectable sequence similarity.

  · Functional annotations link the protein to curated databases. InterPro entries identify conserved domains and families by matching the sequence against member-database signatures (Pfam, PROSITE, CDD, …). Gene Ontology (GO) terms describe molecular function, biological process, and cellular component in a controlled vocabulary. CATH places the structure in a hierarchical fold classification (Class/Architecture/Topology/Homologous-superfamily). The organism is the source species.

  · Three diagnostic plots accompany the record. The Cα contact map visualizes the tertiary structure as a 2D adjacency matrix (8 Å cutoff, sequence-local contacts suppressed). The Ramachandran plot shows the distribution of backbone (φ, ψ) torsions, with points in the α and β basins reflecting secondary structure content. The PAE plot shows AlphaFold's inter-residue confidence as a color matrix.

  · Six rendered views show the 3D structure from the faces of a cube — i.e. along ±x, ±y, ±z. Rendering representation is drawn randomly per protein from cartoon (secondary-structure ribbons), sticks (backbone bonds), or molecular surface; coloring is either N→C rainbow (blue at the N-terminus through red at the C-terminus) or one color per chain.